Protein AF-A0A952BWP9-F1 (afdb_monomer_lite)

Structure (mmCIF, N/CA/C/O backbone):
data_AF-A0A952BWP9-F1
#
_entry.id   AF-A0A952BWP9-F1
#
loop_
_atom_site.group_PDB
_atom_site.id
_atom_site.type_symbol
_atom_site.label_atom_id
_atom_site.label_alt_id
_atom_site.label_comp_id
_atom_site.label_asym_id
_atom_site.label_entity_id
_atom_site.label_seq_id
_atom_site.pdbx_PDB_ins_code
_atom_site.Cartn_x
_atom_site.Cartn_y
_atom_site.Cartn_z
_atom_site.occupancy
_atom_site.B_iso_or_equiv
_atom_site.auth_seq_id
_atom_site.auth_comp_id
_atom_site.auth_asym_id
_atom_site.auth_atom_id
_atom_site.pdbx_PDB_model_num
ATOM 1 N N . MET A 1 1 ? -16.305 5.827 5.121 1.00 53.84 1 MET A N 1
ATOM 2 C CA . MET A 1 1 ? -14.843 5.638 5.218 1.00 53.84 1 MET A CA 1
ATOM 3 C C . MET A 1 1 ? -14.460 4.510 6.185 1.00 53.84 1 MET A C 1
ATOM 5 O O . MET A 1 1 ? -13.702 3.645 5.790 1.00 53.84 1 MET A O 1
ATOM 9 N N . ALA A 1 2 ? -15.012 4.407 7.407 1.00 60.97 2 ALA A N 1
ATOM 10 C CA . ALA A 1 2 ? -14.563 3.382 8.374 1.00 60.97 2 ALA A CA 1
ATOM 11 C C . ALA A 1 2 ? -15.003 1.921 8.097 1.00 60.97 2 ALA A C 1
ATOM 13 O O . ALA A 1 2 ? -14.327 0.993 8.522 1.00 60.97 2 ALA A O 1
ATOM 14 N N . GLU A 1 3 ? -16.118 1.687 7.402 1.00 65.94 3 GLU A N 1
ATOM 15 C CA . GLU A 1 3 ? -16.781 0.369 7.393 1.00 65.94 3 GLU A CA 1
ATOM 16 C C . GLU A 1 3 ? -16.064 -0.700 6.545 1.00 65.94 3 GLU A C 1
ATOM 18 O O . GLU A 1 3 ? -15.935 -1.847 6.969 1.00 65.94 3 GLU A O 1
ATOM 23 N N . VAL A 1 4 ? -15.528 -0.316 5.379 1.00 70.38 4 VAL A N 1
ATOM 24 C CA . VAL A 1 4 ? -14.747 -1.216 4.507 1.00 70.38 4 VAL A CA 1
ATOM 25 C C . VAL A 1 4 ? -13.413 -1.576 5.162 1.00 70.38 4 VAL A C 1
ATOM 27 O O . VAL A 1 4 ? -13.064 -2.751 5.236 1.00 70.38 4 VAL A O 1
ATOM 30 N N . LEU A 1 5 ? -12.718 -0.573 5.711 1.00 70.75 5 LEU A N 1
ATOM 31 C CA . LEU A 1 5 ? -11.491 -0.754 6.489 1.00 70.75 5 LEU A CA 1
ATOM 32 C C . LEU A 1 5 ? -11.699 -1.707 7.667 1.00 70.75 5 LEU A C 1
ATOM 34 O O . LEU A 1 5 ? -10.899 -2.612 7.867 1.00 70.75 5 LEU A O 1
ATOM 38 N N . LEU A 1 6 ? -12.773 -1.523 8.439 1.00 67.62 6 LEU A N 1
ATOM 39 C CA . LEU A 1 6 ? -13.090 -2.397 9.570 1.00 67.62 6 LEU A CA 1
ATOM 40 C C . LEU A 1 6 ? -13.285 -3.846 9.114 1.00 67.62 6 LEU A C 1
ATOM 42 O O . LEU A 1 6 ? -12.676 -4.747 9.682 1.00 67.62 6 LEU A O 1
ATOM 46 N N . ARG A 1 7 ? -14.062 -4.065 8.048 1.00 72.94 7 ARG A N 1
ATOM 47 C CA . ARG A 1 7 ? -14.321 -5.410 7.520 1.00 72.94 7 ARG A CA 1
ATOM 48 C C . ARG A 1 7 ? -13.049 -6.116 7.048 1.00 72.94 7 ARG A C 1
ATOM 50 O O . ARG A 1 7 ? -12.895 -7.309 7.285 1.00 72.94 7 ARG A O 1
ATOM 57 N N . GLU A 1 8 ? -12.158 -5.403 6.366 1.00 73.50 8 GLU A N 1
ATOM 58 C CA . GLU A 1 8 ? -10.896 -5.977 5.884 1.00 73.50 8 GLU A CA 1
ATOM 59 C C . GLU A 1 8 ? -9.885 -6.232 7.006 1.00 73.50 8 GLU A C 1
ATOM 61 O O . GLU A 1 8 ? -9.028 -7.109 6.891 1.00 73.50 8 GLU A O 1
ATOM 66 N N . LEU A 1 9 ? -9.991 -5.482 8.102 1.00 73.06 9 LEU A N 1
ATOM 67 C CA . LEU A 1 9 ? -9.130 -5.645 9.261 1.00 73.06 9 LEU A CA 1
ATOM 68 C C . LEU A 1 9 ? -9.618 -6.737 10.218 1.00 73.06 9 LEU A C 1
ATOM 70 O O . LEU A 1 9 ? -8.774 -7.389 10.825 1.00 73.06 9 LEU A O 1
ATOM 74 N N . ASP A 1 10 ? -10.922 -7.003 10.320 1.00 70.69 10 ASP A N 1
ATOM 75 C CA . ASP A 1 10 ? -11.501 -7.989 11.252 1.00 70.69 10 ASP A CA 1
ATOM 76 C C . ASP A 1 10 ? -10.733 -9.343 11.314 1.00 70.69 10 ASP A C 1
ATOM 78 O O . ASP A 1 10 ? -10.382 -9.768 12.420 1.00 70.69 10 ASP A O 1
ATOM 82 N N . PRO A 1 11 ? -10.339 -9.990 10.192 1.00 69.12 11 PRO A N 1
ATOM 83 C CA . PRO A 1 11 ? -9.594 -11.263 10.217 1.00 69.12 11 PRO A CA 1
ATOM 84 C C . PRO A 1 11 ? -8.169 -11.173 10.798 1.00 69.12 11 PRO A C 1
ATOM 86 O O . PRO A 1 11 ? -7.576 -12.164 11.245 1.00 69.12 11 PRO A O 1
ATOM 89 N N . LEU A 1 12 ? -7.559 -9.987 10.792 1.00 62.66 12 LEU A N 1
ATOM 90 C CA . LEU A 1 12 ? -6.225 -9.768 11.364 1.00 62.66 12 LEU A CA 1
ATOM 91 C C . LEU A 1 12 ? -6.253 -9.727 12.891 1.00 62.66 12 LEU A C 1
ATOM 93 O O . LEU A 1 12 ? -5.215 -9.934 13.520 1.00 62.66 12 LEU A O 1
ATOM 97 N N . PHE A 1 13 ? -7.431 -9.506 13.473 1.00 62.09 13 PHE A N 1
ATOM 98 C CA . PHE A 1 13 ? -7.591 -9.084 14.858 1.00 62.09 13 PHE A CA 1
ATOM 99 C C . PHE A 1 13 ? -8.558 -9.939 15.670 1.00 62.09 13 PHE A C 1
ATOM 101 O O . PHE A 1 13 ? -9.020 -9.474 16.713 1.00 62.09 13 PHE A O 1
ATOM 108 N N . GLU A 1 14 ? -8.793 -11.194 15.264 1.00 56.22 14 GLU A N 1
ATOM 109 C CA . GLU A 1 14 ? -9.588 -12.169 16.032 1.00 56.22 14 GLU A CA 1
ATOM 110 C C . GLU A 1 14 ? -9.209 -12.242 17.527 1.00 56.22 14 GLU A C 1
ATOM 112 O O . GLU A 1 14 ? -10.044 -12.627 18.338 1.00 56.22 14 GLU A O 1
ATOM 117 N N . ASP A 1 15 ? -8.008 -11.785 17.910 1.00 54.34 15 ASP A N 1
ATOM 118 C CA . ASP A 1 15 ? -7.502 -11.834 19.283 1.00 54.34 15 ASP A CA 1
ATOM 119 C C . ASP A 1 15 ? -7.128 -10.476 19.930 1.00 54.34 15 ASP A C 1
ATOM 121 O O . ASP A 1 15 ? -6.338 -10.450 20.871 1.00 54.34 15 ASP A O 1
ATOM 125 N N . ARG A 1 16 ? -7.616 -9.3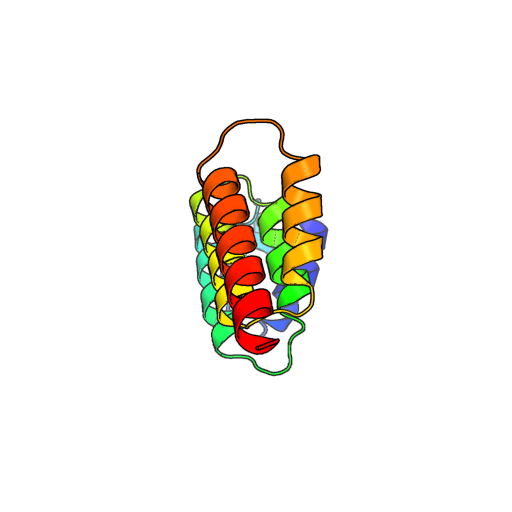02 19.470 1.00 54.94 16 ARG A N 1
ATOM 126 C CA . ARG A 1 16 ? -7.255 -8.018 20.138 1.00 54.94 16 ARG A CA 1
ATOM 127 C C . ARG A 1 16 ? -8.414 -7.062 20.414 1.00 54.94 16 ARG A C 1
ATOM 129 O O . ARG A 1 16 ? -8.858 -6.290 19.565 1.00 54.94 16 ARG A O 1
ATOM 136 N N . GLN A 1 17 ? -8.777 -7.051 21.695 1.00 56.00 17 GLN A N 1
ATOM 137 C CA . GLN A 1 17 ? -9.614 -6.112 22.456 1.00 56.00 17 GLN A CA 1
ATOM 138 C C . GLN A 1 17 ? -9.510 -4.638 22.004 1.00 56.00 17 GLN A C 1
ATOM 140 O O . GLN A 1 17 ? -10.505 -3.921 22.005 1.00 56.00 17 GLN A O 1
ATOM 145 N N . SER A 1 18 ? -8.345 -4.216 21.504 1.00 53.00 18 SER A N 1
ATOM 146 C CA . SER A 1 18 ? -8.066 -2.860 21.026 1.00 53.00 18 SER A CA 1
ATOM 147 C C . SER A 1 18 ? -8.999 -2.381 19.903 1.00 53.00 18 SER A C 1
ATOM 149 O O . SER A 1 18 ? -9.459 -1.250 19.970 1.00 53.00 18 SER A O 1
ATOM 151 N N . ILE A 1 19 ? -9.336 -3.204 18.895 1.00 54.88 19 ILE A N 1
ATOM 152 C CA . ILE A 1 19 ? -10.259 -2.784 17.812 1.00 54.88 19 ILE A CA 1
ATOM 153 C C . ILE A 1 19 ? -11.727 -2.906 18.221 1.00 54.88 19 ILE A C 1
ATOM 155 O O . ILE A 1 19 ? -12.529 -2.057 17.830 1.00 54.88 19 ILE A O 1
ATOM 159 N N . LYS A 1 20 ? -12.080 -3.885 19.066 1.00 55.00 20 LYS A N 1
ATOM 160 C CA . LYS A 1 20 ? -13.414 -3.937 19.691 1.00 55.00 20 LYS A CA 1
ATOM 161 C C . LYS A 1 20 ? -13.714 -2.638 20.439 1.00 55.00 20 LYS A C 1
ATOM 163 O O . LYS A 1 20 ? -14.780 -2.068 20.239 1.00 55.00 20 LYS A O 1
ATOM 168 N N . GLU A 1 21 ? -12.745 -2.109 21.182 1.00 54.31 21 GLU A N 1
ATOM 169 C CA . GLU A 1 21 ? -12.881 -0.817 21.863 1.00 54.31 21 GLU A CA 1
ATOM 170 C C . GLU A 1 21 ? -13.035 0.376 20.899 1.00 54.31 21 GLU A C 1
ATOM 172 O O . GLU A 1 21 ? -13.741 1.334 21.226 1.00 54.31 21 GLU A O 1
ATOM 177 N N . PHE A 1 22 ? -12.418 0.339 19.708 1.00 53.44 22 PHE A N 1
ATOM 178 C CA . PHE A 1 22 ? -12.635 1.355 18.664 1.00 53.44 22 PHE A CA 1
ATOM 179 C C . PHE A 1 22 ? -14.034 1.242 18.030 1.00 53.44 22 PHE A C 1
ATOM 181 O O . PHE A 1 22 ? -14.695 2.267 17.838 1.00 53.44 22 PHE A O 1
ATOM 188 N N . LYS A 1 23 ? -14.509 0.013 17.777 1.00 51.66 23 LYS A N 1
ATOM 189 C CA . LYS A 1 23 ? -15.844 -0.304 17.236 1.00 51.66 23 LYS A CA 1
ATOM 190 C C . LYS A 1 23 ? -16.970 0.095 18.195 1.00 51.66 23 LYS A C 1
ATOM 192 O O . LYS A 1 23 ? -17.927 0.737 17.773 1.00 51.66 23 LYS A O 1
ATOM 197 N N . GLU A 1 24 ? -16.846 -0.228 19.481 1.00 50.22 24 GLU A N 1
ATOM 198 C CA . GLU A 1 24 ? -17.860 0.060 20.511 1.00 50.22 24 GLU A CA 1
ATOM 199 C C . GLU A 1 24 ? -18.029 1.559 20.792 1.00 50.22 24 GLU A C 1
ATOM 201 O O . GLU A 1 24 ? -19.100 1.997 21.206 1.00 50.22 24 GLU A O 1
ATOM 206 N N . LYS A 1 25 ? -16.994 2.369 20.539 1.00 54.88 25 LYS A N 1
ATOM 207 C CA . LYS A 1 25 ? -17.018 3.818 20.793 1.00 54.88 25 LYS A CA 1
ATOM 208 C C . LYS A 1 25 ? -17.426 4.660 19.579 1.00 54.88 25 LYS A C 1
ATOM 210 O O . LYS A 1 25 ? -17.399 5.884 19.682 1.00 54.88 25 LYS A O 1
ATOM 215 N N . GLY A 1 26 ? -17.761 4.044 18.439 1.00 50.66 26 GLY A N 1
ATOM 216 C CA . GLY A 1 26 ? -18.151 4.762 17.215 1.00 50.66 26 GLY A CA 1
ATOM 217 C C . GLY A 1 26 ? -17.053 5.673 16.647 1.00 50.66 26 GLY A C 1
ATOM 218 O O . GLY A 1 26 ? -17.357 6.659 15.979 1.00 50.66 26 GLY A O 1
ATOM 219 N N . LYS A 1 27 ? -15.779 5.387 16.948 1.00 54.66 27 LYS A N 1
ATOM 220 C CA . LYS A 1 27 ? -14.637 6.214 16.536 1.00 54.66 27 LYS A CA 1
ATOM 221 C C . LYS A 1 27 ? -14.048 5.709 15.221 1.00 54.66 27 LYS A C 1
ATOM 223 O O . LYS A 1 27 ? -13.979 4.506 14.983 1.00 54.66 27 LYS A O 1
ATOM 228 N N . THR A 1 28 ? -13.568 6.634 14.392 1.00 62.50 28 THR A N 1
ATOM 229 C CA . THR A 1 28 ? -12.694 6.333 13.251 1.00 62.50 28 THR A CA 1
ATOM 230 C C . THR A 1 28 ? -11.486 5.520 13.731 1.00 62.50 28 THR A C 1
ATOM 232 O O . THR A 1 28 ? -10.976 5.770 14.827 1.00 62.50 28 THR A O 1
ATOM 235 N N . ILE A 1 29 ? -11.024 4.548 12.936 1.00 68.75 29 ILE A N 1
ATOM 236 C CA . ILE A 1 29 ? -9.826 3.766 13.277 1.00 68.75 29 ILE A CA 1
ATOM 237 C C . ILE A 1 29 ? -8.642 4.731 13.410 1.00 68.75 29 ILE A C 1
ATOM 239 O O . ILE A 1 29 ? -8.376 5.510 12.495 1.00 68.75 29 ILE A O 1
ATOM 243 N N . SER A 1 30 ? -7.940 4.702 14.545 1.00 74.06 30 SER A N 1
ATOM 244 C CA . SER A 1 30 ? -6.793 5.586 14.761 1.00 74.06 30 SER A CA 1
ATOM 245 C C . SER A 1 30 ? -5.606 5.198 13.874 1.00 74.06 30 SER A C 1
ATOM 247 O O . SER A 1 30 ? -5.406 4.023 13.554 1.00 74.06 30 SER A O 1
ATOM 249 N N . SER A 1 31 ? -4.752 6.171 13.545 1.00 77.00 31 SER A N 1
ATOM 250 C CA . SER A 1 31 ? -3.487 5.919 12.841 1.00 77.00 31 SER A CA 1
ATOM 251 C C . SER A 1 31 ? -2.624 4.863 13.533 1.00 77.00 31 SER A C 1
ATOM 253 O O . SER A 1 31 ? -1.959 4.060 12.882 1.00 77.00 31 SER A O 1
ATOM 255 N N . GLU A 1 32 ? -2.654 4.837 14.865 1.00 74.00 32 GLU A N 1
ATOM 256 C CA . GLU A 1 32 ? -1.915 3.871 15.674 1.00 74.00 32 GLU A CA 1
ATOM 257 C C . GLU A 1 32 ? -2.448 2.444 15.488 1.00 74.00 32 GLU A C 1
ATOM 259 O O . GLU A 1 32 ? -1.664 1.517 15.282 1.00 74.00 32 GLU A O 1
ATOM 264 N N . ALA A 1 33 ? -3.772 2.266 15.451 1.00 73.06 33 ALA A N 1
ATOM 265 C CA .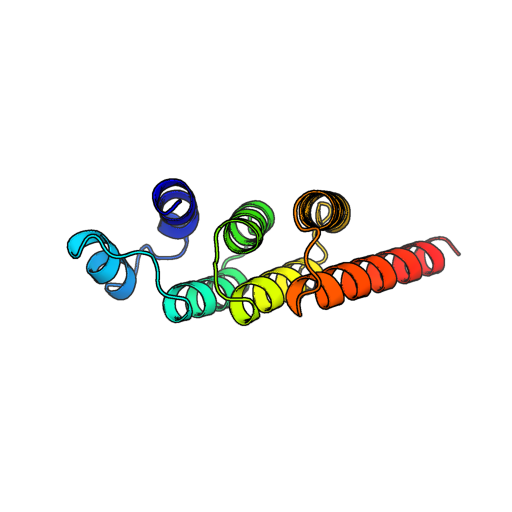 ALA A 1 33 ? -4.385 0.973 15.159 1.00 73.06 33 ALA A CA 1
ATOM 266 C C . ALA A 1 33 ? -4.054 0.495 13.734 1.00 73.06 33 ALA A C 1
ATOM 268 O O . ALA A 1 33 ? -3.737 -0.680 13.543 1.00 73.06 33 ALA A O 1
ATOM 269 N N . LEU A 1 34 ? -4.035 1.397 12.746 1.00 78.88 34 LEU A N 1
ATOM 270 C CA . LEU A 1 34 ? -3.628 1.068 11.373 1.00 78.88 34 LEU A CA 1
ATOM 271 C C . LEU A 1 34 ? -2.141 0.691 11.281 1.00 78.88 34 LEU A C 1
ATOM 273 O O . LEU A 1 34 ? -1.780 -0.261 10.590 1.00 78.88 34 LEU A O 1
ATOM 277 N N . ALA A 1 35 ? -1.264 1.377 12.016 1.00 78.94 35 ALA A N 1
ATOM 278 C CA . ALA A 1 35 ? 0.151 1.018 12.085 1.00 78.94 35 ALA A CA 1
ATOM 279 C C . ALA A 1 35 ? 0.364 -0.366 12.726 1.00 78.94 35 ALA A C 1
ATOM 281 O O . ALA A 1 35 ? 1.202 -1.145 12.262 1.00 78.94 35 ALA A O 1
ATOM 282 N N . ILE A 1 36 ? -0.410 -0.700 13.764 1.00 77.69 36 ILE A N 1
ATOM 283 C CA . ILE A 1 36 ? -0.420 -2.042 14.363 1.00 77.69 36 ILE A CA 1
ATOM 284 C C . ILE A 1 36 ? -0.932 -3.073 13.347 1.00 77.69 36 ILE A C 1
ATOM 286 O O . ILE A 1 36 ? -0.317 -4.130 13.212 1.00 77.69 36 ILE A O 1
ATOM 290 N N . ALA A 1 37 ? -1.983 -2.757 12.584 1.00 78.12 37 ALA A N 1
ATOM 291 C CA . ALA A 1 37 ? -2.518 -3.628 11.535 1.00 78.12 37 ALA A CA 1
ATOM 292 C C . ALA A 1 37 ? -1.469 -4.008 10.493 1.00 78.12 37 ALA A C 1
ATOM 294 O O . ALA A 1 37 ? -1.287 -5.189 10.200 1.00 78.12 37 ALA A O 1
ATOM 295 N N . ILE A 1 38 ? -0.729 -3.019 9.988 1.00 82.88 38 ILE A N 1
ATOM 296 C CA . ILE A 1 38 ? 0.350 -3.241 9.019 1.00 82.88 38 ILE A CA 1
ATOM 297 C C . ILE A 1 38 ? 1.414 -4.181 9.601 1.00 82.88 38 ILE A C 1
ATOM 299 O O . ILE A 1 38 ? 1.904 -5.059 8.895 1.00 82.88 38 ILE A O 1
ATOM 303 N N . ARG A 1 39 ? 1.749 -4.058 10.892 1.00 81.44 39 ARG A N 1
ATOM 304 C CA . ARG A 1 39 ? 2.712 -4.960 11.549 1.00 81.44 39 ARG A CA 1
ATOM 305 C C . ARG A 1 39 ? 2.171 -6.379 11.721 1.00 81.44 39 ARG A C 1
ATOM 307 O O . ARG A 1 39 ? 2.916 -7.334 11.531 1.00 81.44 39 ARG A O 1
ATOM 314 N N . GLU A 1 40 ? 0.902 -6.548 12.081 1.00 78.81 40 GLU A N 1
ATOM 315 C CA . GLU A 1 40 ? 0.305 -7.885 12.233 1.00 78.81 40 GLU A CA 1
ATOM 316 C C . GLU A 1 40 ? 0.108 -8.586 10.879 1.00 78.81 40 GLU A C 1
ATOM 318 O O . GLU A 1 40 ? 0.358 -9.789 10.769 1.00 78.81 40 GLU A O 1
ATOM 323 N N . LEU A 1 41 ? -0.196 -7.834 9.814 1.00 78.31 41 LEU A N 1
ATOM 324 C CA . LEU A 1 41 ? -0.203 -8.331 8.433 1.00 78.31 41 LEU A CA 1
ATOM 325 C C . LEU A 1 41 ? 1.119 -9.006 8.054 1.00 78.31 41 LEU A C 1
ATOM 327 O O . LEU A 1 41 ? 1.119 -9.985 7.310 1.00 78.31 41 LEU A O 1
ATOM 331 N N . GLN A 1 42 ? 2.258 -8.557 8.587 1.00 76.81 42 GLN A N 1
ATOM 332 C CA . GLN A 1 42 ? 3.556 -9.181 8.308 1.00 76.81 42 GLN A CA 1
ATOM 333 C C . GLN A 1 42 ? 3.629 -10.632 8.795 1.00 76.81 42 GLN A C 1
ATOM 335 O O . GLN A 1 42 ? 4.321 -11.436 8.170 1.00 76.81 42 GLN A O 1
ATOM 340 N N . LYS A 1 43 ? 2.896 -10.973 9.860 1.00 78.25 43 LYS A N 1
ATOM 341 C CA . LYS A 1 43 ? 2.956 -12.278 10.531 1.00 78.25 43 LYS A CA 1
ATOM 342 C C . LYS A 1 43 ? 1.960 -13.302 9.986 1.00 78.25 43 LYS A C 1
ATOM 344 O O . LYS A 1 43 ? 2.177 -14.490 10.185 1.00 78.25 43 LYS A O 1
ATOM 349 N N . LYS A 1 44 ? 0.892 -12.875 9.302 1.00 72.69 44 LYS A N 1
ATOM 350 C CA . LYS A 1 44 ? -0.157 -13.780 8.796 1.00 72.69 44 LYS A CA 1
ATOM 351 C C . LYS A 1 44 ? 0.034 -14.093 7.308 1.00 72.69 44 LYS A C 1
ATOM 353 O O . LYS A 1 44 ? -0.141 -13.182 6.509 1.00 72.69 44 LYS A O 1
ATOM 358 N N . PRO A 1 45 ? 0.424 -15.306 6.888 1.00 67.75 45 PRO A N 1
ATOM 359 C CA . PRO A 1 45 ? 0.610 -15.633 5.469 1.00 67.75 45 PRO A CA 1
ATOM 360 C C . PRO A 1 45 ? -0.709 -15.783 4.691 1.00 67.75 45 PRO A C 1
ATOM 362 O O . PRO A 1 45 ? -0.724 -15.475 3.506 1.00 67.75 45 PRO A O 1
ATOM 365 N N . ASP A 1 46 ? -1.802 -16.164 5.359 1.00 62.38 46 ASP A N 1
ATOM 366 C CA . ASP A 1 46 ? -3.059 -16.597 4.718 1.00 62.38 46 ASP A CA 1
ATOM 367 C C . ASP A 1 46 ? -4.055 -15.469 4.400 1.00 62.38 46 ASP A C 1
ATOM 369 O O . ASP A 1 46 ? -5.185 -15.723 3.994 1.00 62.38 46 ASP A O 1
ATOM 373 N N . ILE A 1 47 ? -3.665 -14.211 4.610 1.00 67.56 47 ILE A N 1
ATOM 374 C CA . ILE A 1 47 ? -4.526 -13.051 4.358 1.00 67.56 47 ILE A CA 1
ATOM 375 C C . ILE A 1 47 ? -4.092 -12.370 3.068 1.00 67.56 47 ILE A C 1
ATOM 377 O O . ILE A 1 47 ? -2.899 -12.164 2.835 1.00 67.56 47 ILE A O 1
ATOM 381 N N . GLU A 1 48 ? -5.068 -11.960 2.261 1.00 76.62 48 GLU A N 1
ATOM 382 C CA . GLU A 1 48 ? -4.865 -11.144 1.066 1.00 76.62 48 GLU A CA 1
ATOM 383 C C . GLU A 1 48 ? -4.426 -9.718 1.451 1.00 76.62 48 GLU A C 1
ATOM 385 O O . GLU A 1 48 ? -5.206 -8.771 1.541 1.00 76.62 48 GLU A O 1
ATOM 390 N N . LYS A 1 49 ? -3.131 -9.568 1.751 1.00 85.25 49 LYS A N 1
ATOM 391 C CA . LYS A 1 49 ? -2.558 -8.333 2.317 1.00 85.25 49 LYS A CA 1
ATOM 392 C C . LYS A 1 49 ? -2.629 -7.151 1.356 1.00 85.25 49 LYS A C 1
ATOM 394 O O . LYS A 1 49 ? -2.666 -6.014 1.814 1.00 85.25 49 LYS A O 1
ATOM 399 N N . SER A 1 50 ? -2.605 -7.400 0.045 1.00 87.25 50 SER A N 1
ATOM 400 C CA . SER A 1 50 ? -2.629 -6.349 -0.978 1.00 87.25 50 SER A CA 1
ATOM 401 C C . SER A 1 50 ? -3.916 -5.530 -0.916 1.00 87.25 50 SER A C 1
ATOM 403 O O . SER A 1 50 ? -3.817 -4.302 -0.917 1.00 87.25 50 SER A O 1
ATOM 405 N N . SER A 1 51 ? -5.080 -6.178 -0.773 1.00 85.94 51 SER A N 1
ATOM 406 C CA . SER A 1 51 ? -6.372 -5.487 -0.635 1.00 85.94 51 SER A CA 1
ATOM 407 C C . SER A 1 51 ? -6.398 -4.610 0.614 1.00 85.94 51 SER A C 1
ATOM 409 O O . SER A 1 51 ? -6.599 -3.402 0.516 1.00 85.94 51 SER A O 1
ATOM 411 N N . VAL A 1 52 ? -6.030 -5.180 1.767 1.00 86.25 52 VAL A N 1
ATOM 412 C CA . VAL A 1 52 ? -6.005 -4.450 3.045 1.00 86.25 52 VAL A CA 1
ATOM 413 C C . VAL A 1 52 ? -5.095 -3.222 2.978 1.00 86.25 52 VAL A C 1
ATOM 415 O O . VAL A 1 52 ? -5.476 -2.119 3.369 1.00 86.25 52 VAL A O 1
ATOM 418 N N . LEU A 1 53 ? -3.878 -3.385 2.457 1.00 90.62 53 LEU A N 1
ATOM 419 C CA . LEU A 1 53 ? -2.919 -2.287 2.329 1.00 90.62 53 LEU A CA 1
ATOM 420 C C . LEU A 1 53 ? -3.388 -1.228 1.325 1.00 90.62 53 LEU A C 1
ATOM 422 O O . LEU A 1 53 ? -3.144 -0.041 1.543 1.00 90.62 53 LEU A O 1
ATOM 426 N N . ASN A 1 54 ? -4.072 -1.631 0.253 1.00 91.56 54 ASN A N 1
ATOM 427 C CA . ASN A 1 54 ? -4.689 -0.710 -0.696 1.00 91.56 54 ASN A CA 1
ATOM 428 C C . ASN A 1 54 ? -5.796 0.114 -0.026 1.00 91.56 54 ASN A C 1
ATOM 430 O O . ASN A 1 54 ? -5.838 1.335 -0.188 1.00 91.56 54 ASN A O 1
ATOM 434 N N . THR A 1 55 ? -6.649 -0.513 0.777 1.00 88.81 55 THR A N 1
ATOM 435 C CA . THR A 1 55 ? -7.694 0.196 1.518 1.00 88.81 55 THR A CA 1
ATOM 436 C C . THR A 1 55 ? -7.082 1.162 2.532 1.00 88.81 55 THR A C 1
ATOM 438 O O . THR A 1 55 ? -7.436 2.340 2.533 1.00 88.81 55 THR A O 1
ATOM 441 N N . ILE A 1 56 ? -6.080 0.736 3.313 1.00 89.00 56 ILE A N 1
ATOM 442 C CA . ILE A 1 56 ? -5.345 1.623 4.235 1.00 89.00 56 ILE A CA 1
ATOM 443 C C . ILE A 1 56 ? -4.734 2.818 3.492 1.00 89.00 56 ILE A C 1
ATOM 445 O O . ILE A 1 56 ? -4.830 3.953 3.957 1.00 89.00 56 ILE A O 1
ATOM 449 N N . LEU A 1 57 ? -4.125 2.589 2.328 1.00 92.06 57 LEU A N 1
ATOM 450 C CA . LEU A 1 57 ? -3.510 3.642 1.521 1.00 92.06 57 LEU A CA 1
ATOM 451 C C . LEU A 1 57 ? -4.520 4.700 1.041 1.00 92.06 57 LEU A C 1
ATOM 453 O O . LEU A 1 57 ? -4.172 5.881 0.960 1.00 92.06 57 LEU A O 1
ATOM 457 N N . ASN A 1 58 ? -5.747 4.296 0.708 1.00 89.06 58 ASN A N 1
ATOM 458 C CA . ASN A 1 58 ? -6.754 5.204 0.150 1.00 89.06 58 ASN A CA 1
ATOM 459 C C . ASN A 1 58 ? -7.660 5.851 1.206 1.00 89.06 58 ASN A C 1
ATOM 461 O O . ASN A 1 58 ? -8.107 6.973 0.986 1.00 89.06 58 ASN A O 1
ATOM 465 N N . GLU A 1 59 ? -7.911 5.179 2.328 1.00 85.44 59 GLU A N 1
ATOM 466 C CA . GLU A 1 59 ? -8.877 5.624 3.343 1.00 85.44 59 GLU A CA 1
ATOM 467 C C . GLU A 1 59 ? -8.218 6.246 4.586 1.00 85.44 59 GLU A C 1
ATOM 469 O O . GLU A 1 59 ? -8.876 6.966 5.332 1.00 85.44 59 GLU A O 1
ATOM 474 N N . SER A 1 60 ? -6.928 5.990 4.843 1.00 85.44 60 SER A N 1
ATOM 475 C CA . SER A 1 60 ? -6.217 6.654 5.944 1.00 85.44 60 SER A CA 1
ATOM 476 C C . SER A 1 60 ? -6.059 8.145 5.652 1.00 85.44 60 SER A C 1
ATOM 478 O O . SER A 1 60 ? -5.700 8.527 4.542 1.00 85.44 60 SER A O 1
ATOM 480 N N . GLU A 1 61 ? -6.229 9.005 6.651 1.00 85.88 61 GLU A N 1
ATOM 481 C CA . GLU A 1 61 ? -5.860 10.426 6.542 1.00 85.88 61 GLU A CA 1
ATOM 482 C C . GLU A 1 61 ? -4.376 10.656 6.864 1.00 85.88 61 GLU A C 1
ATOM 484 O O . GLU A 1 61 ? -3.768 11.624 6.410 1.00 85.88 61 GLU A O 1
ATOM 489 N N . ASP A 1 62 ? -3.763 9.725 7.594 1.00 88.94 62 ASP A N 1
ATOM 490 C CA . ASP A 1 62 ? -2.391 9.831 8.073 1.00 88.94 62 ASP A CA 1
ATOM 491 C C . ASP A 1 62 ? -1.374 9.410 7.002 1.00 88.94 62 ASP A C 1
ATOM 493 O O . ASP A 1 62 ? -1.344 8.262 6.543 1.00 88.94 62 ASP A O 1
ATOM 497 N N . GLU A 1 63 ? -0.507 10.346 6.618 1.00 91.44 63 GLU A N 1
ATOM 498 C CA . GLU A 1 63 ? 0.532 10.142 5.607 1.00 91.44 63 GLU A CA 1
ATOM 499 C C . GLU A 1 63 ? 1.617 9.143 6.039 1.00 91.44 63 GLU A C 1
ATOM 501 O O . GLU A 1 63 ? 2.182 8.453 5.185 1.00 91.44 63 GLU A O 1
ATOM 506 N N . ALA A 1 64 ? 1.916 9.023 7.336 1.00 90.94 64 ALA A N 1
ATOM 507 C CA . ALA A 1 64 ? 2.866 8.033 7.839 1.00 90.94 64 ALA A CA 1
ATOM 508 C C . ALA A 1 64 ? 2.294 6.616 7.709 1.00 90.94 64 ALA A C 1
ATOM 510 O O . ALA A 1 64 ? 3.012 5.700 7.296 1.00 90.94 64 ALA A O 1
ATOM 511 N N . VAL A 1 65 ? 0.996 6.449 7.972 1.00 90.50 65 VAL A N 1
ATOM 512 C CA . VAL A 1 65 ? 0.284 5.178 7.769 1.00 90.50 65 VAL A CA 1
ATOM 513 C C . VAL A 1 65 ? 0.225 4.814 6.285 1.00 90.50 65 VAL A C 1
ATOM 515 O O . VAL A 1 65 ? 0.586 3.694 5.918 1.00 90.50 65 VAL A O 1
ATOM 518 N N . LYS A 1 66 ? -0.134 5.761 5.408 1.00 94.12 66 LYS A N 1
ATOM 519 C CA . LYS A 1 66 ? -0.107 5.543 3.948 1.00 94.12 66 LYS A CA 1
ATOM 520 C C . LYS A 1 66 ? 1.277 5.121 3.467 1.00 94.12 66 LYS A C 1
ATOM 522 O O . LYS A 1 66 ? 1.418 4.164 2.707 1.00 94.12 66 LYS A O 1
ATOM 527 N N . LYS A 1 67 ? 2.319 5.814 3.935 1.00 94.69 67 LYS A N 1
ATOM 528 C CA . LYS A 1 67 ? 3.711 5.488 3.615 1.00 94.69 67 LYS A CA 1
ATOM 529 C C . LYS A 1 67 ? 4.076 4.075 4.074 1.00 94.69 67 LYS A C 1
ATOM 531 O O . LYS A 1 67 ? 4.686 3.339 3.301 1.00 94.69 67 LYS A O 1
ATOM 536 N N . ALA A 1 68 ? 3.689 3.684 5.286 1.00 93.00 68 ALA A N 1
ATOM 537 C CA . ALA A 1 68 ? 3.919 2.335 5.794 1.00 93.00 68 ALA A CA 1
ATOM 538 C C . ALA A 1 68 ? 3.210 1.274 4.933 1.00 93.00 68 ALA A C 1
ATOM 540 O O . ALA A 1 68 ? 3.815 0.251 4.614 1.00 93.00 68 ALA A O 1
ATOM 541 N N . ALA A 1 69 ? 1.982 1.544 4.476 1.00 93.69 69 ALA A N 1
ATOM 542 C CA . ALA A 1 69 ? 1.255 0.634 3.594 1.00 93.69 69 ALA A CA 1
ATOM 543 C C . ALA A 1 69 ? 1.969 0.435 2.243 1.00 93.69 69 ALA A C 1
ATOM 545 O O . ALA A 1 69 ? 2.141 -0.697 1.788 1.00 93.69 69 ALA A O 1
ATOM 546 N N . ILE A 1 70 ? 2.475 1.517 1.637 1.00 95.69 70 ILE A N 1
ATOM 547 C CA . ILE A 1 70 ? 3.272 1.458 0.397 1.00 95.69 70 ILE A CA 1
ATOM 548 C C . ILE A 1 70 ? 4.542 0.626 0.599 1.00 95.69 70 ILE A C 1
ATOM 550 O O . ILE A 1 70 ? 4.878 -0.222 -0.229 1.00 95.69 70 ILE A O 1
ATOM 554 N N . GLN A 1 71 ? 5.264 0.864 1.693 1.00 93.81 71 GLN A N 1
ATOM 555 C CA . GLN A 1 71 ? 6.499 0.141 1.992 1.00 93.81 71 GLN A CA 1
ATOM 556 C C . GLN A 1 71 ? 6.250 -1.354 2.180 1.00 93.81 71 GLN A C 1
ATOM 558 O O . GLN A 1 71 ? 7.038 -2.171 1.700 1.00 93.81 71 GLN A O 1
ATOM 563 N N . GLU A 1 72 ? 5.139 -1.716 2.817 1.00 92.56 72 GLU A N 1
ATOM 564 C CA . GLU A 1 72 ? 4.755 -3.109 3.001 1.00 92.56 72 GLU A CA 1
ATOM 565 C C . GLU A 1 72 ? 4.380 -3.781 1.671 1.00 92.56 72 GLU A C 1
ATOM 567 O O . GLU A 1 72 ? 4.881 -4.871 1.392 1.00 92.56 72 GLU A O 1
ATOM 572 N N . LEU A 1 73 ? 3.621 -3.104 0.795 1.00 92.94 73 LEU A N 1
ATOM 573 C CA . LEU A 1 73 ? 3.325 -3.587 -0.565 1.00 92.94 73 LEU A CA 1
ATOM 574 C C . LEU A 1 73 ? 4.609 -3.892 -1.358 1.00 92.94 73 LEU A C 1
ATOM 576 O O . LEU A 1 73 ? 4.695 -4.906 -2.060 1.00 92.94 73 LEU A O 1
ATOM 580 N N . VAL A 1 74 ? 5.629 -3.036 -1.229 1.00 91.94 74 VAL A N 1
ATOM 581 C CA . VAL A 1 74 ? 6.949 -3.246 -1.847 1.00 91.94 74 VAL A CA 1
ATOM 582 C C . VAL A 1 74 ? 7.668 -4.440 -1.219 1.00 91.94 74 VAL A C 1
ATOM 584 O O . VAL A 1 74 ? 8.206 -5.281 -1.944 1.00 91.94 74 VAL A O 1
ATOM 587 N N . ARG A 1 75 ? 7.682 -4.532 0.116 1.00 89.94 75 ARG A N 1
ATOM 588 C CA . ARG A 1 75 ? 8.370 -5.593 0.869 1.00 89.94 75 ARG A CA 1
ATOM 589 C C . ARG A 1 75 ? 7.844 -6.975 0.499 1.00 89.94 75 ARG A C 1
ATOM 591 O O . ARG A 1 75 ? 8.639 -7.883 0.255 1.00 89.94 75 ARG A O 1
ATOM 598 N N . MET A 1 76 ? 6.523 -7.122 0.414 1.00 88.50 76 MET A N 1
ATOM 599 C CA . MET A 1 76 ? 5.880 -8.388 0.053 1.00 88.50 76 MET A CA 1
ATOM 600 C C . MET A 1 76 ? 5.962 -8.717 -1.444 1.00 88.50 76 MET A C 1
ATOM 602 O O . MET A 1 76 ? 5.494 -9.775 -1.848 1.00 88.50 76 MET A O 1
ATOM 606 N N . LYS A 1 77 ? 6.557 -7.837 -2.267 1.00 86.19 77 LYS A N 1
ATOM 607 C CA . LYS A 1 77 ? 6.642 -7.982 -3.730 1.00 86.19 77 LYS A CA 1
ATOM 608 C C . LYS A 1 77 ? 5.266 -8.221 -4.366 1.00 86.19 77 LYS A C 1
ATOM 610 O O . LYS A 1 77 ? 5.142 -9.079 -5.236 1.00 86.19 77 LYS A O 1
ATOM 615 N N . SER A 1 78 ? 4.249 -7.476 -3.922 1.00 85.12 78 SER A N 1
ATOM 616 C CA . SER A 1 78 ? 2.885 -7.636 -4.436 1.00 85.12 78 SER A CA 1
ATOM 617 C C . SER A 1 78 ? 2.868 -7.551 -5.968 1.00 85.12 78 SER A C 1
ATOM 619 O O . SER A 1 78 ? 3.432 -6.617 -6.550 1.00 85.12 78 SER A O 1
ATOM 621 N N . SER A 1 79 ? 2.224 -8.518 -6.625 1.00 87.25 79 SER A N 1
ATOM 622 C CA . SER A 1 79 ? 1.990 -8.507 -8.076 1.00 87.25 79 SER A CA 1
ATOM 623 C C . SER A 1 79 ? 1.164 -7.290 -8.504 1.00 87.25 79 SER A C 1
ATOM 625 O O . SER A 1 79 ? 1.400 -6.735 -9.575 1.00 87.25 79 SER A O 1
ATOM 627 N N . GLU A 1 80 ? 0.276 -6.824 -7.626 1.00 91.56 80 GLU A N 1
ATOM 628 C CA . GLU A 1 80 ? -0.630 -5.690 -7.829 1.00 91.56 80 GLU A CA 1
ATOM 629 C C . GLU A 1 80 ? 0.001 -4.331 -7.489 1.00 91.56 80 GLU A C 1
ATOM 631 O O . GLU A 1 80 ? -0.621 -3.287 -7.691 1.00 91.56 80 GLU A O 1
ATOM 636 N N . LEU A 1 81 ? 1.246 -4.306 -6.987 1.00 93.44 81 LEU A N 1
ATOM 637 C CA . LEU A 1 81 ? 1.933 -3.083 -6.545 1.00 93.44 81 LEU A CA 1
ATOM 638 C C . LEU A 1 81 ? 1.843 -1.958 -7.586 1.00 93.44 81 LEU A C 1
ATOM 640 O O . LEU A 1 81 ? 1.612 -0.801 -7.240 1.00 93.44 81 LEU A O 1
ATOM 644 N N . THR A 1 82 ? 2.058 -2.286 -8.863 1.00 94.50 82 THR A N 1
ATOM 645 C CA . THR A 1 82 ? 2.037 -1.286 -9.937 1.00 94.50 82 THR A CA 1
ATOM 646 C C . THR A 1 82 ? 0.656 -0.665 -10.103 1.00 94.50 82 THR A C 1
ATOM 648 O O . THR A 1 82 ? 0.558 0.558 -10.192 1.00 94.50 82 THR A O 1
ATOM 651 N N . ASP A 1 83 ? -0.393 -1.482 -10.102 1.00 95.12 83 ASP A N 1
ATOM 652 C CA . ASP A 1 83 ? -1.757 -1.033 -10.376 1.00 95.12 83 ASP A CA 1
ATOM 653 C C . ASP A 1 83 ? -2.333 -0.243 -9.201 1.00 95.12 83 ASP A C 1
ATOM 655 O O . ASP A 1 83 ? -2.919 0.827 -9.405 1.00 95.12 83 ASP A O 1
ATOM 659 N N . ILE A 1 84 ? -2.075 -0.698 -7.970 1.00 95.69 84 ILE A N 1
ATOM 660 C CA . ILE A 1 84 ? -2.445 0.008 -6.737 1.00 95.69 84 ILE A CA 1
ATOM 661 C C . ILE A 1 84 ? -1.805 1.399 -6.714 1.00 95.69 84 ILE A C 1
ATOM 663 O O . ILE A 1 84 ? -2.505 2.409 -6.597 1.00 95.69 84 ILE A O 1
ATOM 667 N N . LEU A 1 85 ? -0.480 1.483 -6.881 1.00 96.12 85 LEU A N 1
ATOM 668 C CA . LEU A 1 85 ? 0.225 2.763 -6.794 1.00 96.12 85 LEU A CA 1
ATOM 669 C C . LEU A 1 85 ? -0.104 3.691 -7.967 1.00 96.12 85 LEU A C 1
ATOM 671 O O . LEU A 1 85 ? -0.261 4.893 -7.757 1.00 96.12 85 LEU A O 1
ATOM 675 N N . ALA A 1 86 ? -0.261 3.171 -9.187 1.00 95.00 86 ALA A N 1
ATOM 676 C CA . ALA A 1 86 ? -0.682 3.983 -10.328 1.00 95.00 86 ALA A CA 1
ATOM 677 C C . ALA A 1 86 ? -2.084 4.571 -10.112 1.00 95.00 86 ALA A C 1
ATOM 679 O O . ALA A 1 86 ? -2.316 5.748 -10.391 1.00 95.00 86 ALA A O 1
ATOM 680 N N . THR A 1 87 ? -3.012 3.775 -9.578 1.00 95.38 87 THR A N 1
ATOM 681 C CA . THR A 1 87 ? -4.368 4.231 -9.247 1.00 95.38 87 THR A CA 1
ATOM 682 C C . THR A 1 87 ? -4.345 5.294 -8.154 1.00 95.38 87 THR A C 1
ATOM 684 O O . THR A 1 87 ? -4.955 6.352 -8.321 1.00 95.38 87 THR A O 1
ATOM 687 N N . TYR A 1 88 ? -3.587 5.062 -7.079 1.00 94.81 88 TYR A N 1
ATOM 688 C CA . TYR A 1 88 ? -3.400 6.028 -5.997 1.00 94.81 88 TYR A CA 1
ATOM 689 C C . TYR A 1 88 ? -2.853 7.369 -6.513 1.00 94.81 88 TYR A C 1
ATOM 691 O O . TYR A 1 88 ? -3.410 8.423 -6.205 1.00 94.81 88 TYR A O 1
ATOM 699 N N . LEU A 1 89 ? -1.818 7.341 -7.361 1.00 94.75 89 LEU A N 1
ATOM 700 C CA . LEU A 1 89 ? -1.196 8.543 -7.930 1.00 94.75 89 LEU A CA 1
ATOM 701 C C . LEU A 1 89 ? -2.123 9.327 -8.866 1.00 94.75 89 LEU A C 1
ATOM 703 O O . LEU A 1 89 ? -2.048 10.554 -8.899 1.00 94.75 89 LEU A O 1
ATOM 707 N N . ARG A 1 90 ? -2.998 8.645 -9.618 1.00 93.62 90 ARG A N 1
ATOM 708 C CA . ARG A 1 90 ? -3.997 9.309 -10.476 1.00 93.62 90 ARG A CA 1
ATOM 709 C C . ARG A 1 90 ? -5.051 10.050 -9.655 1.00 93.62 90 ARG A C 1
ATOM 711 O O . ARG A 1 90 ? -5.477 11.132 -10.054 1.00 93.62 90 ARG A O 1
ATOM 718 N N . LYS A 1 91 ? -5.46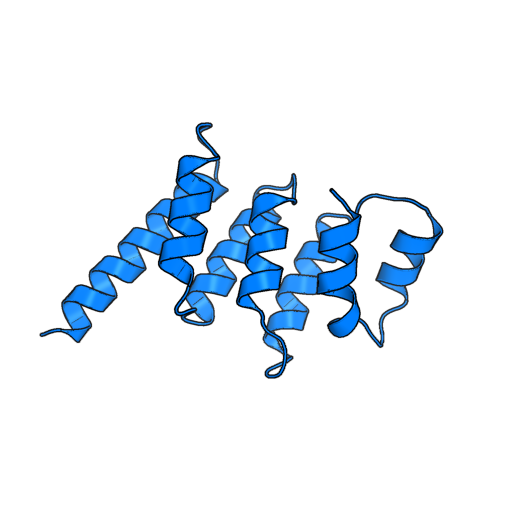5 9.471 -8.522 1.00 91.00 91 LYS A N 1
ATOM 719 C CA . LYS A 1 91 ? -6.474 10.054 -7.624 1.00 91.00 91 LYS A CA 1
ATOM 720 C C . LYS A 1 91 ? -5.906 11.177 -6.748 1.00 91.00 91 LYS A C 1
ATOM 722 O O . LYS A 1 91 ? -6.592 12.166 -6.517 1.00 91.00 91 LYS A O 1
ATOM 727 N N . ASN A 1 92 ? -4.660 11.0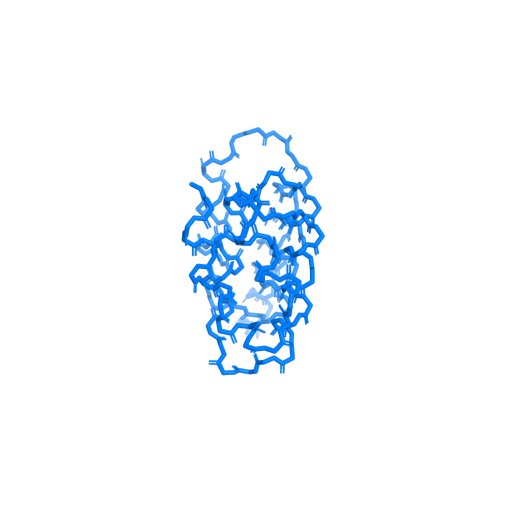56 -6.289 1.00 85.56 92 ASN A N 1
ATOM 728 C CA . ASN A 1 92 ? -4.030 12.029 -5.392 1.00 85.56 92 ASN A CA 1
ATOM 729 C C . ASN A 1 92 ? -3.138 13.025 -6.149 1.00 85.56 92 ASN A C 1
ATOM 731 O O . ASN A 1 92 ? -1.953 12.785 -6.403 1.00 85.56 92 ASN A O 1
ATOM 735 N N . GLN A 1 93 ? -3.707 14.183 -6.492 1.00 78.94 93 GLN A N 1
ATOM 736 C CA . GLN A 1 93 ? -2.997 15.240 -7.224 1.00 78.94 93 GLN A CA 1
ATOM 737 C C . GLN A 1 93 ? -2.095 16.100 -6.326 1.00 78.94 93 GLN A C 1
ATOM 739 O O . GLN A 1 93 ? -1.048 16.563 -6.780 1.00 78.94 93 GLN A O 1
ATOM 744 N N . THR A 1 94 ? -2.418 16.218 -5.039 1.00 86.94 94 THR A N 1
ATOM 745 C CA . THR A 1 94 ? -1.644 16.980 -4.052 1.00 86.94 94 THR A CA 1
ATOM 746 C C . THR A 1 94 ? -0.247 16.395 -3.851 1.00 86.94 94 THR A C 1
ATOM 748 O O . THR A 1 94 ? -0.061 15.177 -3.861 1.00 86.94 94 THR A O 1
ATOM 751 N N . ASN A 1 95 ? 0.757 17.253 -3.666 1.00 88.62 95 ASN A N 1
ATOM 752 C CA . ASN A 1 95 ? 2.101 16.795 -3.329 1.00 88.62 95 ASN A CA 1
ATOM 753 C C . ASN A 1 95 ? 2.143 16.367 -1.855 1.00 88.62 95 ASN A C 1
ATOM 755 O O . ASN A 1 95 ? 1.880 17.187 -0.978 1.00 88.62 95 ASN A O 1
ATOM 759 N N . SER A 1 96 ? 2.452 15.098 -1.584 1.00 92.38 96 SER A N 1
ATOM 760 C CA . SER A 1 96 ? 2.474 14.545 -0.228 1.00 92.38 96 SER A CA 1
ATOM 761 C C . SER A 1 96 ? 3.644 13.574 -0.019 1.00 92.38 96 SER A C 1
ATOM 763 O O . SER A 1 96 ? 4.166 13.010 -0.991 1.00 92.38 96 SER A O 1
ATOM 765 N N . PRO A 1 97 ? 4.060 13.326 1.239 1.00 93.75 97 PRO A N 1
ATOM 766 C CA . PRO A 1 97 ? 5.084 12.331 1.541 1.00 93.75 97 PRO A CA 1
ATOM 767 C C . PRO A 1 97 ? 4.746 10.933 1.002 1.00 93.75 97 PRO A C 1
ATOM 769 O O . PRO A 1 97 ? 5.631 10.266 0.457 1.00 93.75 97 PRO A O 1
ATOM 772 N N . ALA A 1 98 ? 3.484 10.495 1.100 1.00 94.44 98 ALA A N 1
ATOM 773 C CA . ALA A 1 98 ? 3.062 9.200 0.569 1.00 94.44 98 ALA A CA 1
ATOM 774 C C . ALA A 1 98 ? 3.104 9.161 -0.967 1.00 94.44 98 ALA A C 1
ATOM 776 O O . ALA A 1 98 ? 3.550 8.165 -1.537 1.00 94.44 98 ALA A O 1
ATOM 777 N N . LYS A 1 99 ? 2.753 10.257 -1.655 1.00 94.81 99 LYS A N 1
ATOM 778 C CA . LYS A 1 99 ? 2.892 10.375 -3.119 1.00 94.81 99 LYS A CA 1
ATOM 779 C C . LYS A 1 99 ? 4.340 10.207 -3.577 1.00 94.81 99 LYS A C 1
ATOM 781 O O . LYS A 1 99 ? 4.613 9.449 -4.509 1.00 94.81 99 LYS A O 1
ATOM 786 N N . VAL A 1 100 ? 5.277 10.869 -2.901 1.00 95.31 100 VAL A N 1
ATOM 787 C CA . VAL A 1 100 ? 6.714 10.734 -3.191 1.00 95.31 100 VAL A CA 1
ATOM 788 C C . VAL A 1 100 ? 7.185 9.294 -2.965 1.00 95.31 100 VAL A C 1
ATOM 790 O O . VAL A 1 100 ? 7.947 8.763 -3.777 1.00 95.31 100 VAL A O 1
ATOM 793 N N . GLU A 1 101 ? 6.721 8.634 -1.900 1.00 96.62 101 GLU A N 1
ATOM 794 C CA . GLU A 1 101 ? 7.040 7.222 -1.658 1.00 96.62 101 GLU A CA 1
ATOM 795 C C . GLU A 1 101 ? 6.452 6.304 -2.739 1.00 96.62 101 GLU A C 1
ATOM 797 O O . GLU A 1 101 ? 7.157 5.417 -3.216 1.00 96.62 101 GLU A O 1
ATOM 802 N N . ALA A 1 102 ? 5.216 6.539 -3.186 1.00 96.75 102 ALA A N 1
ATOM 803 C CA . ALA A 1 102 ? 4.585 5.764 -4.255 1.00 96.75 102 ALA A CA 1
ATOM 804 C C . ALA A 1 102 ? 5.364 5.873 -5.579 1.00 96.75 102 ALA A C 1
ATOM 806 O O . ALA A 1 102 ? 5.632 4.861 -6.228 1.00 96.75 102 ALA A O 1
ATOM 807 N N . ILE A 1 103 ? 5.810 7.078 -5.951 1.00 96.75 103 ILE A N 1
ATOM 808 C CA . ILE A 1 103 ? 6.663 7.290 -7.135 1.00 96.75 103 ILE A CA 1
ATOM 809 C C . ILE A 1 103 ? 7.991 6.540 -6.980 1.00 96.75 103 ILE A C 1
ATOM 811 O O . ILE A 1 103 ? 8.418 5.824 -7.889 1.00 96.75 103 ILE A O 1
ATOM 815 N N . ARG A 1 104 ? 8.635 6.654 -5.812 1.00 96.38 104 ARG A N 1
ATOM 816 C CA . ARG A 1 104 ? 9.887 5.945 -5.508 1.00 96.38 104 ARG A CA 1
ATOM 817 C C . ARG A 1 104 ? 9.712 4.426 -5.596 1.00 96.38 104 ARG A C 1
ATOM 819 O O . ARG A 1 104 ? 10.579 3.743 -6.141 1.00 96.38 104 ARG A O 1
ATOM 826 N N . ALA A 1 105 ? 8.610 3.898 -5.073 1.00 96.25 105 ALA A N 1
ATOM 827 C CA . ALA A 1 105 ? 8.276 2.480 -5.112 1.00 96.25 105 ALA A CA 1
ATOM 828 C C . ALA A 1 105 ? 8.075 1.978 -6.550 1.00 96.25 105 ALA A C 1
ATOM 830 O O . ALA A 1 105 ? 8.658 0.956 -6.921 1.00 96.25 105 ALA A O 1
ATOM 831 N N . LEU A 1 106 ? 7.342 2.723 -7.384 1.00 96.06 106 LEU A N 1
ATOM 832 C CA . LEU A 1 106 ? 7.186 2.408 -8.808 1.00 96.06 106 LEU A CA 1
ATOM 833 C C . LEU A 1 106 ? 8.525 2.427 -9.554 1.00 96.06 106 LEU A C 1
ATOM 835 O O . LEU A 1 106 ? 8.808 1.503 -10.315 1.00 96.06 106 LEU A O 1
ATOM 839 N N . GLY A 1 107 ? 9.376 3.423 -9.295 1.00 95.62 107 GLY A N 1
ATOM 840 C CA . GLY A 1 107 ? 10.718 3.494 -9.879 1.00 95.62 107 GLY A CA 1
ATOM 841 C C . GLY A 1 107 ? 11.572 2.273 -9.529 1.00 95.62 107 GLY A C 1
ATOM 842 O O . GLY A 1 107 ? 12.140 1.637 -10.417 1.00 95.62 107 GLY A O 1
ATOM 843 N N . LYS A 1 108 ? 11.601 1.876 -8.248 1.00 93.50 108 LYS A N 1
ATOM 844 C CA . LYS A 1 108 ? 12.298 0.656 -7.797 1.00 93.50 108 LYS A CA 1
ATOM 845 C C . LYS A 1 108 ? 11.761 -0.600 -8.487 1.00 93.50 108 LYS A C 1
ATOM 847 O O . LYS A 1 108 ? 12.548 -1.430 -8.939 1.00 93.50 108 LYS A O 1
ATOM 852 N N . ALA A 1 109 ? 10.438 -0.737 -8.585 1.00 91.25 109 ALA A N 1
ATOM 853 C CA . ALA A 1 109 ? 9.805 -1.882 -9.234 1.00 91.25 109 ALA A CA 1
ATOM 854 C C . ALA A 1 109 ? 10.136 -1.952 -10.735 1.00 91.25 109 ALA A C 1
ATOM 856 O O . ALA A 1 109 ? 10.436 -3.031 -11.246 1.00 91.25 109 ALA A O 1
ATOM 857 N N . ALA A 1 110 ? 10.134 -0.813 -11.432 1.00 91.88 110 ALA A N 1
ATOM 858 C CA . ALA A 1 110 ? 10.483 -0.730 -12.848 1.00 91.88 110 ALA A CA 1
ATOM 859 C C . ALA A 1 110 ? 11.953 -1.097 -13.107 1.00 91.88 110 ALA A C 1
ATOM 861 O O . ALA A 1 110 ? 12.228 -1.929 -13.971 1.00 91.88 110 ALA A O 1
ATOM 862 N N . ILE A 1 111 ? 12.885 -0.540 -12.323 1.00 92.94 111 ILE A N 1
ATOM 863 C CA . ILE A 1 111 ? 14.321 -0.856 -12.422 1.00 92.94 111 ILE A CA 1
ATOM 864 C C . ILE A 1 111 ? 14.555 -2.347 -12.187 1.00 92.94 111 ILE A C 1
ATOM 866 O O . ILE A 1 111 ? 15.253 -2.991 -12.965 1.00 92.94 111 ILE A O 1
ATOM 870 N N . LYS A 1 112 ? 13.932 -2.918 -11.151 1.00 89.25 112 LYS A N 1
ATOM 871 C CA . LYS A 1 112 ? 14.055 -4.346 -10.867 1.00 89.25 112 LYS A CA 1
ATOM 872 C C . LYS A 1 112 ? 13.556 -5.207 -12.031 1.00 89.25 112 LYS A C 1
ATOM 874 O O . LYS A 1 112 ? 14.284 -6.080 -12.481 1.00 89.25 112 LYS A O 1
ATOM 879 N N . ARG A 1 113 ? 12.364 -4.923 -12.571 1.00 89.00 113 ARG A N 1
ATOM 880 C CA . ARG A 1 113 ? 11.827 -5.643 -13.743 1.00 89.00 113 ARG A CA 1
ATOM 881 C C . ARG A 1 113 ? 12.741 -5.550 -14.964 1.00 89.00 113 ARG A C 1
ATOM 883 O O . ARG A 1 113 ? 12.789 -6.490 -15.744 1.00 89.00 113 ARG A O 1
ATOM 890 N N . TYR A 1 114 ? 13.416 -4.420 -15.160 1.00 92.69 114 TYR A N 1
ATOM 891 C CA . TYR A 1 114 ? 14.388 -4.265 -16.240 1.00 92.69 114 TYR A CA 1
ATOM 892 C C . TYR A 1 114 ? 15.617 -5.159 -16.035 1.00 92.69 114 TYR A C 1
ATOM 894 O O . TYR A 1 114 ? 16.063 -5.792 -16.987 1.00 92.69 114 TYR A O 1
ATOM 902 N N . LEU A 1 115 ? 16.138 -5.230 -14.805 1.00 93.81 115 LEU A N 1
ATOM 903 C CA . LEU A 1 115 ? 17.285 -6.074 -14.464 1.00 93.81 115 LEU A CA 1
ATOM 904 C C . LEU A 1 115 ? 16.947 -7.568 -14.537 1.00 93.81 115 LEU A C 1
ATOM 906 O O . LEU A 1 115 ? 17.739 -8.319 -15.083 1.00 93.81 115 LEU A O 1
ATOM 910 N N . ASP A 1 116 ? 15.764 -7.979 -14.073 1.00 90.56 116 ASP A N 1
ATOM 911 C CA . ASP A 1 116 ? 15.315 -9.384 -14.089 1.00 90.56 116 ASP A CA 1
ATOM 912 C C . ASP A 1 116 ? 15.063 -9.926 -15.518 1.00 90.56 116 ASP A C 1
ATOM 914 O O . ASP A 1 116 ? 14.899 -11.128 -15.706 1.00 90.56 116 ASP A O 1
ATOM 918 N N . ARG A 1 117 ? 14.970 -9.049 -16.529 1.00 90.38 117 ARG A N 1
ATOM 919 C CA . ARG A 1 117 ? 14.756 -9.409 -17.946 1.00 90.38 117 ARG A CA 1
ATOM 920 C C . ARG A 1 117 ? 16.053 -9.513 -18.759 1.00 90.38 117 ARG A C 1
ATOM 922 O O . ARG A 1 117 ? 15.968 -9.797 -19.954 1.00 90.38 117 ARG A O 1
ATOM 929 N N . LYS A 1 118 ? 17.205 -9.213 -18.160 1.00 67.12 118 LYS A N 1
ATOM 930 C CA . LYS A 1 118 ? 18.530 -9.366 -18.775 1.00 67.12 118 LYS A CA 1
ATOM 931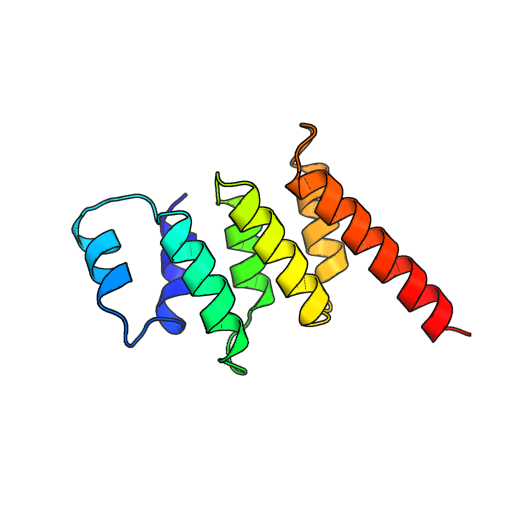 C C . LYS A 1 118 ? 19.180 -10.662 -18.322 1.00 67.12 118 LYS A C 1
ATOM 933 O O . LYS A 1 118 ? 19.913 -11.227 -19.158 1.00 67.12 118 LYS A O 1
#

Sequence (118 aa):
MAEVLLRELDPLFEDRQSIKEFKEKGKTISSEALAIAIRELQKKPDIEKSSVLNTILNESEDEAVKKAAIQELVRMKSSELTDILATYLRKNQTNSPAKVEAIRALGKAAIKRYLDRK

pLDDT: mean 81.16, std 14.13, range [50.22, 96.75]

Foldseek 3Di:
DQPVLCVLQCVLPVPDPVVVVCVVVVHRQDLVNLVVSLVSLVVDPPHPLLVNLLCQLVPPPDLVSNLSSLVSCL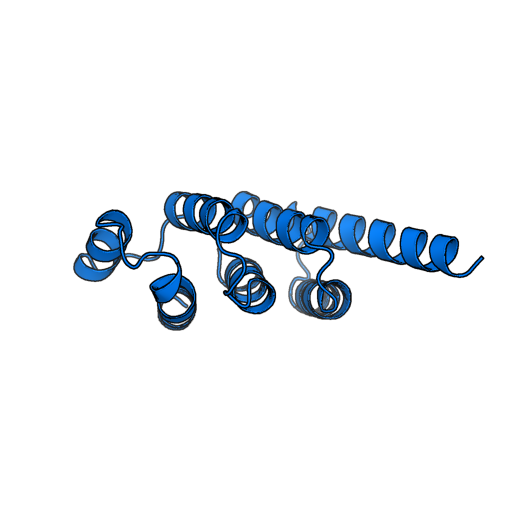VVVPPCLQVSLVVSLVVDPDDDPSVVSSVVSNVVVVVVVVVVVD

Radius of gyration: 14.89 Å; chains: 1; bounding box: 37×34×41 Å

Secondary structure (DSSP, 8-state):
-HHHHHHHHGGG-TT-HHHHHHHHTTPPPPHHHHHHHHHHHTT-TTS-HHHHHHHHHHH---HHHHHHHHHHHHHTT-TTHHHHHHHHHHH--S--HHHHHHHHHHHHHHHHHHHTT-